Protein AF-A0A351TLZ0-F1 (afdb_monomer_lite)

Radius of gyration: 15.51 Å; chains: 1; bounding box: 34×36×48 Å

pLDDT: mean 92.48, std 14.38, range [39.03, 98.81]

Sequence (156 aa):
MTHAYSDLYLDSAQDILGHAFDWIANTCGEDVAVFCERFCQSRISAMFEIGYPKYVAGCNGAELVNFVMEDLGLPEYTCPQEFYADRSPEYWAGWVLAYFQWKTRFSFRTILQRVPVEKILGLYPTGHEQAVRNVADILSEWMGARQQPENDKEVK

Secondary structure (DSSP, 8-state):
---SS-GGGHHHHHHHHHHHHHIIIIIS---HHHHHHHHHHSHHHHHHHTT-HHHHTSS-HHHHHHHHHHHTTPPPP-S-----SS--HHHHHHHHHHHHHHHH---HHHHHHHS-HHHHHTTHHHHTTS-HHHHHHHHHHHTT-PPPP-------

Foldseek 3Di:
DQFLDDPVLLVQQLQQQLLLQCCCCVFVVDHSLVLLVLCLVFVLLVCLLNCPCCNSPVDHNLVSSQNSCVRVVHDHDPTDSDDDPDRDLRSVLRSLLSVLSRHPSDGSVLLCVQQPSVNSSVCCVPPVPDDSVVVSVVSCVSSVNDDDDPPPDDDD

Structure (mmCIF, N/CA/C/O backbone):
data_AF-A0A351TLZ0-F1
#
_entry.id   AF-A0A351TLZ0-F1
#
loop_
_atom_site.group_PDB
_atom_site.id
_atom_site.type_symbol
_atom_site.label_atom_id
_atom_site.label_alt_id
_atom_site.label_comp_id
_atom_site.label_asym_id
_atom_site.label_entity_id
_atom_site.label_seq_id
_atom_site.pdbx_PDB_ins_code
_atom_site.Cartn_x
_atom_site.Cartn_y
_atom_site.Cartn_z
_atom_site.occupancy
_atom_site.B_iso_or_equiv
_atom_site.auth_seq_id
_atom_site.auth_comp_id
_atom_site.auth_asym_id
_atom_site.auth_atom_id
_atom_site.pdbx_PDB_model_num
ATOM 1 N N . MET A 1 1 ? -8.846 7.236 19.976 1.00 52.50 1 MET A N 1
ATOM 2 C CA . MET A 1 1 ? -8.322 5.857 19.820 1.00 52.50 1 MET A CA 1
ATOM 3 C C . MET A 1 1 ? -6.834 5.945 19.532 1.00 52.50 1 MET A C 1
ATOM 5 O O . MET A 1 1 ? -6.434 6.888 18.867 1.00 52.50 1 MET A O 1
ATOM 9 N N . THR A 1 2 ? -6.014 5.023 20.034 1.00 83.19 2 THR A N 1
ATOM 10 C CA . THR A 1 2 ? -4.599 4.946 19.643 1.00 83.19 2 THR A CA 1
ATOM 11 C C . THR A 1 2 ? -4.499 4.359 18.239 1.00 83.19 2 THR A C 1
ATOM 13 O O . THR A 1 2 ? -4.983 3.252 18.009 1.00 83.19 2 THR A O 1
ATOM 16 N N . HIS A 1 3 ? -3.902 5.112 17.316 1.00 92.06 3 HIS A N 1
ATOM 17 C CA . HIS A 1 3 ? -3.588 4.675 15.955 1.00 92.06 3 HIS A CA 1
ATOM 18 C C . HIS A 1 3 ? -2.547 3.545 15.941 1.00 92.06 3 HIS A C 1
ATOM 20 O O . HIS A 1 3 ? -1.983 3.200 16.983 1.00 92.06 3 HIS A O 1
ATOM 26 N N . ALA A 1 4 ? -2.312 2.940 14.773 1.00 91.31 4 ALA A N 1
ATOM 27 C CA . ALA A 1 4 ? -1.354 1.840 14.627 1.00 91.31 4 ALA A CA 1
ATOM 28 C C . ALA A 1 4 ? 0.073 2.235 15.048 1.00 91.31 4 ALA A C 1
ATOM 30 O O . ALA A 1 4 ? 0.769 1.455 15.695 1.00 91.31 4 ALA A O 1
ATOM 31 N N . TYR A 1 5 ? 0.459 3.470 14.731 1.00 96.75 5 TYR A N 1
ATOM 32 C CA . TYR A 1 5 ? 1.735 4.102 15.059 1.00 96.75 5 TYR A CA 1
ATOM 33 C C . TYR A 1 5 ? 1.557 5.633 15.109 1.00 96.75 5 TYR A C 1
ATOM 35 O O . TYR A 1 5 ? 0.445 6.130 14.925 1.00 96.75 5 TYR A O 1
ATOM 43 N N . SER A 1 6 ? 2.617 6.395 15.404 1.00 95.62 6 SER A N 1
ATOM 44 C CA . SER A 1 6 ? 2.543 7.866 15.475 1.00 95.62 6 SER A CA 1
ATOM 45 C C . SER A 1 6 ? 2.117 8.480 14.138 1.00 95.62 6 SER A C 1
ATOM 47 O O . SER A 1 6 ? 2.593 8.080 13.079 1.00 95.62 6 SER A O 1
ATOM 49 N N . ASP A 1 7 ? 1.248 9.482 14.212 1.00 95.31 7 ASP A N 1
ATOM 50 C CA . ASP A 1 7 ? 0.865 10.373 13.112 1.00 95.31 7 ASP A CA 1
ATOM 51 C C . ASP A 1 7 ? 2.056 11.042 12.411 1.00 95.31 7 ASP A C 1
ATOM 53 O O . ASP A 1 7 ? 1.964 11.327 11.223 1.00 95.31 7 ASP A O 1
ATOM 57 N N . LEU A 1 8 ? 3.197 11.202 13.090 1.00 96.38 8 LEU A N 1
ATOM 58 C CA . LEU A 1 8 ? 4.445 11.685 12.491 1.00 96.38 8 LEU A CA 1
ATOM 59 C C . LEU A 1 8 ? 4.870 10.883 11.247 1.00 96.38 8 LEU A C 1
ATOM 61 O O . LEU A 1 8 ? 5.495 11.439 10.349 1.00 96.38 8 LEU A O 1
ATOM 65 N N . TYR A 1 9 ? 4.549 9.586 11.191 1.00 97.25 9 TYR A N 1
ATOM 66 C CA . TYR A 1 9 ? 4.860 8.736 10.038 1.00 97.25 9 TYR A CA 1
ATOM 67 C C . TYR A 1 9 ? 3.719 8.627 9.031 1.00 97.25 9 TYR A C 1
ATOM 69 O O . TYR A 1 9 ? 3.892 7.965 8.014 1.00 97.25 9 TYR A O 1
ATOM 77 N N . LEU A 1 10 ? 2.553 9.220 9.295 1.00 97.75 10 LEU A N 1
ATOM 78 C CA . LEU A 1 10 ? 1.366 8.992 8.478 1.00 97.75 10 LEU A CA 1
ATOM 79 C C . LEU A 1 10 ? 1.563 9.484 7.044 1.00 97.75 10 LEU A C 1
ATOM 81 O O . LEU A 1 10 ? 1.421 8.681 6.129 1.00 97.75 10 LEU A O 1
ATOM 85 N N . ASP A 1 11 ? 1.945 10.747 6.858 1.00 97.75 11 ASP A N 1
ATOM 86 C CA . ASP A 1 11 ? 2.100 11.334 5.521 1.00 97.75 11 ASP A CA 1
ATOM 87 C C . ASP A 1 11 ? 3.085 10.517 4.675 1.00 97.75 11 ASP A C 1
ATOM 89 O O . ASP A 1 11 ? 2.770 10.104 3.560 1.00 97.75 11 ASP A O 1
ATOM 93 N N . SER A 1 12 ? 4.232 10.167 5.264 1.00 98.25 12 SER A N 1
ATOM 94 C CA . SER A 1 12 ? 5.234 9.342 4.593 1.00 98.25 12 SER A CA 1
ATOM 95 C C . SER A 1 12 ? 4.738 7.925 4.308 1.00 98.25 12 SER A C 1
ATOM 97 O O . SER A 1 12 ? 5.007 7.397 3.235 1.00 98.25 12 SER A O 1
ATOM 99 N N . ALA A 1 13 ? 4.006 7.293 5.225 1.00 98.62 13 ALA A N 1
ATOM 100 C CA . ALA A 1 13 ? 3.462 5.957 5.010 1.00 98.62 13 ALA A CA 1
ATOM 101 C C . ALA A 1 13 ? 2.458 5.947 3.849 1.00 98.62 13 ALA A C 1
ATOM 103 O O . ALA A 1 13 ? 2.456 5.028 3.028 1.00 98.62 13 ALA A O 1
ATOM 104 N N . GLN A 1 14 ? 1.612 6.976 3.771 1.00 98.56 14 GLN A N 1
ATOM 105 C CA . GLN A 1 14 ? 0.649 7.110 2.689 1.00 98.56 14 GLN A CA 1
ATOM 106 C C . GLN A 1 14 ? 1.333 7.372 1.344 1.00 98.56 14 GLN A C 1
ATOM 108 O O . GLN A 1 14 ? 0.949 6.753 0.353 1.00 98.56 14 GLN A O 1
ATOM 113 N N . ASP A 1 15 ? 2.362 8.221 1.309 1.00 98.00 15 ASP A N 1
ATOM 114 C CA . ASP A 1 15 ? 3.158 8.460 0.101 1.00 98.00 15 ASP A CA 1
ATOM 115 C C . ASP A 1 15 ? 3.880 7.194 -0.362 1.00 98.00 15 ASP A C 1
ATOM 117 O O . ASP A 1 15 ? 3.828 6.861 -1.542 1.00 98.00 15 ASP A O 1
ATOM 121 N N . ILE A 1 16 ? 4.503 6.447 0.552 1.00 98.62 16 ILE A N 1
ATOM 122 C CA . ILE A 1 16 ? 5.221 5.211 0.220 1.00 98.62 16 ILE A CA 1
ATOM 123 C C . ILE A 1 16 ? 4.268 4.178 -0.383 1.00 98.62 16 ILE A C 1
ATOM 125 O O . ILE A 1 16 ? 4.565 3.622 -1.441 1.00 98.62 16 ILE A O 1
ATOM 129 N N . LEU A 1 17 ? 3.124 3.915 0.260 1.00 98.75 17 LEU A N 1
ATOM 130 C CA . LEU A 1 17 ? 2.191 2.906 -0.244 1.00 98.75 17 LEU A CA 1
ATOM 131 C C . LEU A 1 17 ? 1.477 3.371 -1.521 1.00 98.75 17 LEU A C 1
ATOM 133 O O . LEU A 1 17 ? 1.242 2.560 -2.414 1.00 98.75 17 LEU A O 1
ATOM 137 N N . GLY A 1 18 ? 1.180 4.669 -1.639 1.00 98.50 18 GLY A N 1
ATOM 138 C CA . GLY A 1 18 ? 0.667 5.256 -2.875 1.00 98.50 18 GLY A CA 1
ATOM 139 C C . GLY A 1 18 ? 1.659 5.097 -4.025 1.00 98.50 18 GLY A C 1
ATOM 140 O O . GLY A 1 18 ? 1.326 4.532 -5.063 1.00 98.50 18 GLY A O 1
ATOM 141 N N . HIS A 1 19 ? 2.911 5.500 -3.830 1.00 98.44 19 HIS A N 1
ATOM 142 C CA . HIS A 1 19 ? 3.954 5.333 -4.837 1.00 98.44 19 HIS A CA 1
ATOM 143 C C . HIS A 1 19 ? 4.234 3.868 -5.179 1.00 98.44 19 HIS A C 1
ATOM 145 O O . HIS A 1 19 ? 4.526 3.576 -6.331 1.00 98.44 19 HIS A O 1
ATOM 151 N N . ALA A 1 20 ? 4.115 2.938 -4.227 1.00 98.56 20 ALA A N 1
ATOM 152 C CA . ALA A 1 20 ? 4.240 1.509 -4.509 1.00 98.56 20 ALA A CA 1
ATOM 153 C C . ALA A 1 20 ? 3.161 1.028 -5.495 1.00 98.56 20 ALA A C 1
ATOM 155 O O . ALA A 1 20 ? 3.471 0.319 -6.451 1.00 98.56 20 ALA A O 1
ATOM 156 N N . PHE A 1 21 ? 1.905 1.435 -5.278 1.00 98.56 21 PHE A N 1
ATOM 157 C CA . PHE A 1 21 ? 0.769 1.044 -6.120 1.00 98.56 21 PHE A CA 1
ATOM 158 C C . PHE A 1 21 ? 0.818 1.712 -7.497 1.00 98.56 21 PHE A C 1
ATOM 160 O O . PHE A 1 21 ? 0.559 1.069 -8.510 1.00 98.56 21 PHE A O 1
ATOM 167 N N . ASP A 1 22 ? 1.183 2.989 -7.540 1.00 98.19 22 ASP A N 1
ATOM 168 C CA . ASP A 1 22 ? 1.386 3.709 -8.793 1.00 98.19 22 ASP A CA 1
ATOM 169 C C . ASP A 1 22 ? 2.506 3.092 -9.627 1.00 98.19 22 A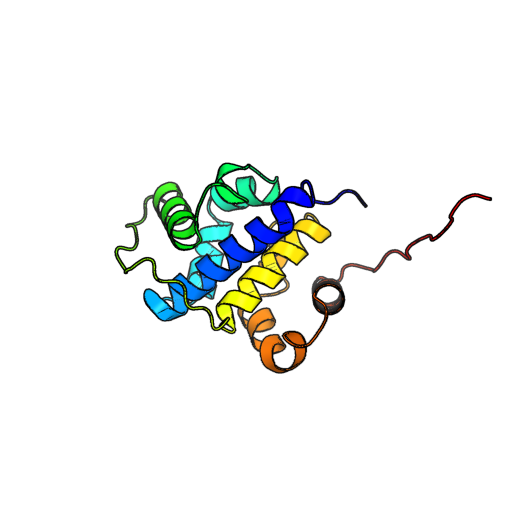SP A C 1
ATOM 171 O O . ASP A 1 22 ? 2.308 2.756 -10.790 1.00 98.19 22 ASP A O 1
ATOM 175 N N . TRP A 1 23 ? 3.668 2.876 -9.012 1.00 97.81 23 TRP A N 1
ATOM 176 C CA . TRP A 1 23 ? 4.836 2.356 -9.707 1.00 97.81 23 TRP A CA 1
ATOM 177 C C . TRP A 1 23 ? 4.596 0.951 -10.261 1.00 97.81 23 TRP A C 1
ATOM 179 O O . TRP A 1 23 ? 4.937 0.678 -11.413 1.00 97.81 23 TRP A O 1
ATOM 189 N N . ILE A 1 24 ? 3.964 0.065 -9.480 1.00 97.75 24 ILE A N 1
ATOM 190 C CA . ILE A 1 24 ? 3.697 -1.297 -9.946 1.00 97.75 24 ILE A CA 1
ATOM 191 C C . ILE A 1 24 ? 2.731 -1.313 -11.140 1.00 97.75 24 ILE A C 1
ATOM 193 O O . ILE A 1 24 ? 2.979 -2.021 -12.117 1.00 97.75 24 ILE A O 1
ATOM 197 N N . ALA A 1 25 ? 1.688 -0.482 -11.109 1.00 97.25 25 ALA A N 1
ATOM 198 C CA . ALA A 1 25 ? 0.679 -0.443 -12.160 1.00 97.25 25 ALA A CA 1
ATOM 199 C C . ALA A 1 25 ? 1.154 0.301 -13.406 1.00 97.25 25 ALA A C 1
ATOM 201 O O . ALA A 1 25 ? 1.081 -0.220 -14.518 1.00 97.25 25 ALA A O 1
ATOM 202 N N . ASN A 1 26 ? 1.659 1.517 -13.215 1.00 96.25 26 ASN A N 1
ATOM 203 C CA . ASN A 1 26 ? 1.900 2.462 -14.298 1.00 96.25 26 ASN A CA 1
ATOM 204 C C . ASN A 1 26 ? 3.319 2.353 -14.874 1.00 96.25 26 ASN A C 1
ATOM 206 O O . ASN A 1 26 ? 3.515 2.673 -16.045 1.00 96.25 26 ASN A O 1
ATOM 210 N N . THR A 1 27 ? 4.288 1.839 -14.105 1.00 96.31 27 THR A N 1
ATOM 211 C CA . THR A 1 27 ? 5.685 1.693 -14.556 1.00 96.31 27 THR A CA 1
ATOM 212 C C . THR A 1 27 ? 6.083 0.233 -14.781 1.00 96.31 27 THR A C 1
ATOM 214 O O . THR A 1 27 ? 6.741 -0.080 -15.776 1.00 96.31 27 THR A O 1
ATOM 217 N N . CYS A 1 28 ? 5.686 -0.684 -13.895 1.00 96.44 28 CYS A N 1
ATOM 218 C CA . CYS A 1 28 ? 5.986 -2.115 -14.042 1.00 96.44 28 CYS A CA 1
ATOM 219 C C . CYS A 1 28 ? 4.934 -2.881 -14.860 1.00 96.44 28 CYS A C 1
ATOM 221 O O . CYS A 1 28 ? 5.230 -3.974 -15.344 1.00 96.44 28 CYS A O 1
ATOM 223 N N . GLY A 1 29 ? 3.735 -2.317 -15.043 1.00 96.00 29 GLY A N 1
ATOM 224 C CA . GLY A 1 29 ? 2.658 -2.928 -15.822 1.00 96.00 29 GLY A CA 1
ATOM 225 C C . GLY A 1 29 ? 2.013 -4.149 -15.160 1.00 96.00 29 GLY A C 1
ATOM 226 O O . GLY A 1 29 ? 1.452 -4.988 -15.867 1.00 96.00 29 GLY A O 1
ATOM 227 N N . GLU A 1 30 ? 2.110 -4.285 -13.834 1.00 96.69 30 GLU A N 1
ATOM 228 C CA . GLU A 1 30 ? 1.459 -5.358 -13.080 1.00 96.69 30 GLU A CA 1
ATOM 229 C C . GLU A 1 30 ? 0.221 -4.846 -12.335 1.00 96.69 30 GLU A C 1
ATOM 231 O O . GLU A 1 30 ? 0.194 -3.748 -11.786 1.00 96.69 30 GLU A O 1
ATOM 236 N N . ASP A 1 31 ? -0.813 -5.683 -12.304 1.00 97.75 31 ASP A N 1
ATOM 237 C CA . ASP A 1 31 ? -2.046 -5.406 -11.580 1.00 97.75 31 ASP A CA 1
ATOM 238 C C . ASP A 1 31 ? -1.781 -5.196 -10.075 1.00 97.75 31 ASP A C 1
ATOM 240 O O . ASP A 1 31 ? -1.190 -6.041 -9.393 1.00 97.75 31 ASP A O 1
ATOM 244 N N . VAL A 1 32 ? -2.275 -4.078 -9.536 1.00 98.12 32 VAL A N 1
ATOM 245 C CA . VAL A 1 32 ? -2.175 -3.736 -8.110 1.00 98.12 32 VAL A CA 1
ATOM 246 C C . VAL A 1 32 ? -2.764 -4.831 -7.219 1.00 98.12 32 VAL A C 1
ATOM 248 O O . VAL A 1 32 ? -2.252 -5.059 -6.120 1.00 98.12 32 VAL A O 1
ATOM 251 N N . ALA A 1 33 ? -3.806 -5.539 -7.663 1.00 98.50 33 ALA A N 1
ATOM 252 C CA . ALA A 1 33 ? -4.391 -6.651 -6.919 1.00 98.50 33 ALA A CA 1
ATOM 253 C C . ALA A 1 33 ? -3.380 -7.787 -6.703 1.00 98.50 33 ALA A C 1
ATOM 255 O O . ALA A 1 33 ? -3.253 -8.308 -5.592 1.00 98.50 33 ALA A O 1
ATOM 256 N N . VAL A 1 34 ? -2.581 -8.100 -7.728 1.00 98.44 34 VAL A N 1
ATOM 257 C CA . VAL A 1 34 ? -1.519 -9.112 -7.650 1.00 98.44 34 VAL A CA 1
ATOM 258 C C . VAL A 1 34 ? -0.439 -8.679 -6.658 1.00 98.44 34 VAL A C 1
ATOM 260 O O . VAL A 1 34 ? 0.009 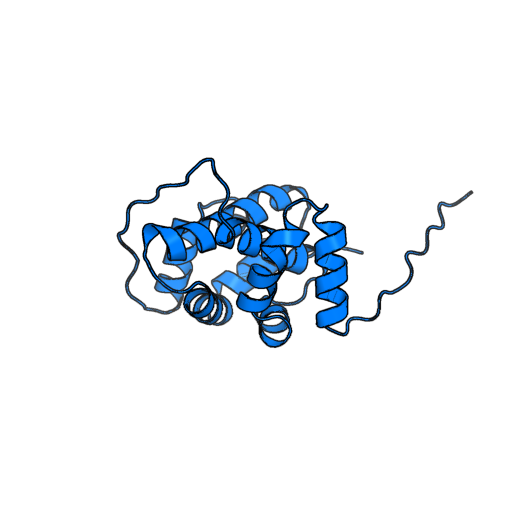-9.480 -5.831 1.00 98.44 34 VAL A O 1
ATOM 263 N N . PHE A 1 35 ? -0.055 -7.399 -6.667 1.00 98.56 35 PHE A N 1
ATOM 264 C CA . PHE A 1 35 ? 0.865 -6.873 -5.661 1.00 98.56 35 PHE A CA 1
ATOM 265 C C . PHE A 1 35 ? 0.270 -6.907 -4.247 1.00 98.56 35 PHE A C 1
ATOM 267 O O . PHE A 1 35 ? 0.958 -7.307 -3.311 1.00 98.56 35 PHE A O 1
ATOM 274 N N . CYS A 1 36 ? -1.006 -6.560 -4.070 1.00 98.75 36 CYS A N 1
ATOM 275 C CA . CYS A 1 36 ? -1.688 -6.606 -2.775 1.00 98.75 36 CYS A CA 1
ATOM 276 C C . CYS A 1 36 ? -1.665 -8.006 -2.150 1.00 98.75 36 CYS A C 1
ATOM 278 O O . CYS A 1 36 ? -1.449 -8.138 -0.941 1.00 98.75 36 CYS A O 1
ATOM 280 N N . GLU A 1 37 ? -1.861 -9.053 -2.955 1.00 98.50 37 GLU A N 1
ATOM 281 C CA . GLU A 1 37 ? -1.763 -10.442 -2.499 1.00 98.50 37 GLU A CA 1
ATOM 282 C C . GLU A 1 37 ? -0.364 -10.764 -1.964 1.00 98.50 37 GLU A C 1
ATOM 284 O O . GLU A 1 37 ? -0.241 -11.304 -0.859 1.00 98.50 37 GLU A O 1
ATOM 289 N N . ARG A 1 38 ? 0.684 -10.384 -2.707 1.00 98.62 38 ARG A N 1
ATOM 290 C CA . ARG A 1 38 ? 2.089 -10.558 -2.299 1.00 98.62 38 ARG A CA 1
ATOM 291 C C . ARG A 1 38 ? 2.409 -9.750 -1.050 1.00 98.62 38 ARG A C 1
ATOM 293 O O . ARG A 1 38 ? 2.924 -10.296 -0.076 1.00 98.62 38 ARG A O 1
ATOM 300 N N . PHE A 1 39 ? 2.020 -8.479 -1.027 1.00 98.69 39 PHE A N 1
ATOM 301 C CA . PHE A 1 39 ? 2.204 -7.606 0.123 1.00 98.69 39 PHE A CA 1
ATOM 302 C C . PHE A 1 39 ? 1.596 -8.237 1.375 1.00 98.69 39 PHE A C 1
ATOM 304 O O . PHE A 1 39 ? 2.306 -8.425 2.357 1.00 98.69 39 PHE A O 1
ATOM 311 N N . CYS A 1 40 ? 0.344 -8.703 1.310 1.00 98.50 40 CYS A N 1
ATOM 312 C CA . CYS A 1 40 ? -0.332 -9.357 2.434 1.00 98.50 40 CYS A CA 1
ATOM 313 C C . CYS A 1 40 ? 0.308 -10.680 2.891 1.00 98.50 40 CYS A C 1
ATOM 315 O O . CYS A 1 40 ? 0.022 -11.145 4.001 1.00 98.50 40 CYS A O 1
ATOM 317 N N . GLN A 1 41 ? 1.075 -11.353 2.030 1.00 98.50 41 GLN A N 1
ATOM 318 C CA . GLN A 1 41 ? 1.810 -12.581 2.357 1.00 98.50 41 GLN A CA 1
ATOM 319 C C . GLN A 1 41 ? 3.183 -12.297 2.975 1.00 98.50 41 GLN A C 1
ATOM 321 O O . GLN A 1 41 ? 3.686 -13.137 3.719 1.00 98.50 41 GLN A O 1
ATOM 326 N N . SER A 1 42 ? 3.756 -11.127 2.698 1.00 98.62 42 SER A N 1
ATOM 327 C CA . SER A 1 42 ? 5.076 -10.739 3.185 1.00 98.62 42 SER A CA 1
ATOM 328 C C . SER A 1 42 ? 5.087 -10.384 4.673 1.00 98.62 42 SER A C 1
ATOM 330 O O . SER A 1 42 ? 4.113 -9.897 5.252 1.00 98.62 42 SER A O 1
ATOM 332 N N . ARG A 1 43 ? 6.250 -10.538 5.301 1.00 98.56 43 ARG A N 1
ATOM 333 C CA . ARG A 1 43 ? 6.544 -9.992 6.631 1.00 98.56 43 ARG A CA 1
ATOM 334 C C . ARG A 1 43 ? 6.616 -8.465 6.605 1.00 98.56 43 ARG A C 1
ATOM 336 O O . ARG A 1 43 ? 6.445 -7.834 7.648 1.00 98.56 43 ARG A O 1
ATOM 343 N N . ILE A 1 44 ? 6.859 -7.872 5.435 1.00 98.62 44 ILE A N 1
ATOM 344 C CA . ILE A 1 44 ? 6.966 -6.423 5.242 1.00 98.62 44 ILE A CA 1
ATOM 345 C C . ILE A 1 44 ? 5.641 -5.732 5.561 1.00 98.62 44 ILE A C 1
ATOM 347 O O . ILE A 1 44 ? 5.655 -4.722 6.264 1.00 98.62 44 ILE A O 1
ATOM 351 N N . SER A 1 45 ? 4.497 -6.302 5.162 1.00 98.50 45 SER A N 1
ATOM 352 C CA . SER A 1 45 ? 3.193 -5.721 5.510 1.00 98.50 45 SER A CA 1
ATOM 353 C C . SER A 1 45 ? 2.971 -5.690 7.020 1.00 98.50 45 SER A C 1
ATOM 355 O O . SER A 1 45 ? 2.563 -4.665 7.552 1.00 98.50 45 SER A O 1
ATOM 357 N N . ALA A 1 46 ? 3.322 -6.761 7.738 1.00 98.50 46 ALA A N 1
ATOM 358 C CA . ALA A 1 46 ? 3.207 -6.808 9.196 1.00 98.50 46 ALA A CA 1
ATOM 359 C C . ALA A 1 46 ? 4.116 -5.776 9.890 1.00 98.50 46 ALA A C 1
ATOM 361 O O . ALA A 1 46 ? 3.742 -5.208 10.914 1.00 98.50 46 ALA A O 1
ATOM 362 N N . MET A 1 47 ? 5.301 -5.506 9.332 1.00 98.62 47 MET A N 1
ATOM 363 C CA . MET A 1 47 ? 6.208 -4.472 9.845 1.00 98.62 47 MET A CA 1
ATOM 364 C C . MET A 1 47 ? 5.698 -3.056 9.547 1.00 98.62 47 MET A C 1
ATOM 366 O O . MET A 1 47 ? 5.837 -2.165 10.385 1.00 98.62 47 MET A O 1
ATOM 370 N N . PHE A 1 48 ? 5.076 -2.850 8.385 1.00 98.69 48 PHE A N 1
ATOM 371 C CA . PHE A 1 48 ? 4.401 -1.600 8.041 1.00 98.69 48 PHE A CA 1
ATOM 372 C C . PHE A 1 48 ? 3.217 -1.342 8.988 1.00 98.69 48 PHE A C 1
ATOM 374 O O . PHE A 1 48 ? 3.102 -0.255 9.547 1.00 98.69 48 PHE A O 1
ATOM 381 N N . GLU A 1 49 ? 2.390 -2.359 9.250 1.00 98.50 49 GLU A N 1
ATOM 382 C CA . GLU A 1 49 ? 1.203 -2.282 10.117 1.00 98.50 49 GLU A CA 1
ATOM 383 C C . GLU A 1 49 ? 1.505 -1.827 11.553 1.00 98.50 49 GLU A C 1
ATOM 385 O O . GLU A 1 49 ? 0.620 -1.286 12.217 1.00 98.50 49 GLU A O 1
ATOM 390 N N . ILE A 1 50 ? 2.733 -2.048 12.039 1.00 97.94 50 ILE A N 1
ATOM 391 C CA . ILE A 1 50 ? 3.197 -1.627 13.372 1.00 97.94 50 ILE A CA 1
ATOM 392 C C . ILE A 1 50 ? 4.086 -0.373 13.339 1.00 97.94 50 ILE A C 1
ATOM 394 O O . ILE A 1 50 ? 4.624 0.020 14.374 1.00 97.94 50 ILE A O 1
ATOM 398 N N . GLY A 1 51 ? 4.260 0.253 12.171 1.00 97.81 51 GLY A N 1
ATOM 399 C CA . GLY A 1 51 ? 5.010 1.498 12.021 1.00 97.81 51 GLY A CA 1
ATOM 400 C C . GLY A 1 51 ? 6.526 1.345 12.067 1.00 97.81 51 GLY A C 1
ATOM 401 O O . GLY A 1 51 ? 7.209 2.240 12.564 1.00 97.81 51 GLY A O 1
ATOM 402 N N . TYR A 1 52 ? 7.078 0.220 11.598 1.00 98.38 52 TYR A N 1
ATOM 403 C CA . TYR A 1 52 ? 8.529 0.033 11.571 1.00 98.38 52 TYR A CA 1
ATOM 404 C C . TYR A 1 52 ? 9.188 1.077 10.643 1.00 98.38 52 TYR A C 1
ATOM 406 O O . TYR A 1 52 ? 8.919 1.048 9.437 1.00 98.38 52 TYR A O 1
ATOM 414 N N . PRO A 1 53 ? 10.068 1.974 11.147 1.00 97.81 53 PRO A N 1
ATOM 415 C CA . PRO A 1 53 ? 10.476 3.182 10.420 1.00 97.81 53 PRO A CA 1
ATOM 416 C C . PRO A 1 53 ? 11.042 2.944 9.021 1.00 97.81 53 PRO A C 1
ATOM 418 O O . PRO A 1 53 ? 10.784 3.741 8.125 1.00 97.81 53 PRO A O 1
ATOM 421 N N . LYS A 1 54 ? 11.748 1.824 8.797 1.00 98.06 54 LYS A N 1
ATOM 422 C CA . LYS A 1 54 ? 12.263 1.456 7.468 1.00 98.06 54 LYS A CA 1
ATOM 423 C C . LYS A 1 54 ? 11.160 1.460 6.400 1.00 98.06 54 LYS A C 1
ATOM 425 O O . LYS A 1 54 ? 11.405 1.935 5.302 1.00 98.06 54 LYS A O 1
ATOM 430 N N . TYR A 1 55 ? 9.965 0.966 6.724 1.00 98.38 55 TYR A N 1
ATOM 431 C CA . TYR A 1 55 ? 8.893 0.748 5.745 1.00 98.38 55 TYR A CA 1
ATOM 432 C C . TYR A 1 55 ? 7.837 1.854 5.720 1.00 98.38 55 TYR A C 1
ATOM 434 O O . TYR A 1 55 ? 7.124 1.967 4.733 1.00 98.38 55 TYR A O 1
ATOM 442 N N . VAL A 1 56 ? 7.742 2.668 6.777 1.00 98.44 56 VAL A N 1
ATOM 443 C CA . VAL A 1 56 ? 6.779 3.785 6.843 1.00 98.44 56 VAL A CA 1
ATOM 444 C C . VAL A 1 56 ? 7.407 5.161 6.615 1.00 98.44 56 VAL A C 1
ATOM 446 O O . VAL A 1 56 ? 6.674 6.124 6.428 1.00 98.44 56 VAL A O 1
ATOM 449 N N . ALA A 1 57 ? 8.741 5.270 6.636 1.00 97.75 57 ALA A N 1
ATOM 450 C CA . ALA A 1 57 ? 9.446 6.536 6.408 1.00 97.75 57 ALA A CA 1
ATOM 451 C C . ALA A 1 57 ? 10.848 6.418 5.778 1.00 97.75 57 ALA A C 1
ATOM 453 O O . ALA A 1 57 ? 11.420 7.419 5.359 1.00 97.75 57 ALA A O 1
ATOM 454 N N . GLY A 1 58 ? 11.442 5.222 5.759 1.00 97.44 58 GLY A N 1
ATOM 455 C CA . GLY A 1 58 ? 12.846 5.011 5.393 1.00 97.44 58 GLY A CA 1
ATOM 456 C C . GLY A 1 58 ? 13.087 4.452 3.994 1.00 97.44 58 GLY A C 1
ATOM 457 O O . GLY A 1 58 ? 14.207 4.026 3.727 1.00 97.44 58 GLY A O 1
ATOM 458 N N . CYS A 1 59 ? 12.064 4.398 3.141 1.00 97.81 59 CYS A N 1
ATOM 459 C CA . CYS A 1 59 ? 12.172 3.901 1.772 1.00 97.81 59 CYS A CA 1
ATOM 460 C C . CYS A 1 59 ? 11.204 4.637 0.845 1.00 97.81 59 CYS A C 1
ATOM 462 O O . CYS A 1 59 ? 10.311 5.340 1.315 1.00 97.81 59 CYS A O 1
ATOM 464 N N . ASN A 1 60 ? 11.384 4.482 -0.462 1.00 97.00 60 ASN A N 1
ATOM 465 C CA . ASN A 1 60 ? 10.405 4.893 -1.464 1.00 97.00 60 ASN A CA 1
ATOM 466 C C . ASN A 1 60 ? 9.446 3.737 -1.828 1.00 97.00 60 ASN A C 1
ATOM 468 O O . ASN A 1 60 ? 9.617 2.599 -1.388 1.00 97.00 60 ASN A O 1
ATOM 472 N N . GLY A 1 61 ? 8.424 4.020 -2.643 1.00 97.88 61 GLY A N 1
ATOM 473 C CA . GLY A 1 61 ? 7.421 3.021 -3.026 1.00 97.88 61 GLY A CA 1
ATOM 474 C C . GLY A 1 61 ? 7.984 1.824 -3.804 1.00 97.88 61 GLY A C 1
ATOM 475 O O . GLY A 1 61 ? 7.606 0.687 -3.532 1.00 97.88 61 GLY A O 1
ATOM 476 N N . ALA A 1 62 ? 8.928 2.050 -4.719 1.00 98.19 62 ALA A N 1
ATOM 477 C CA . ALA A 1 62 ? 9.566 0.986 -5.496 1.00 98.19 62 ALA A CA 1
ATOM 478 C C . ALA A 1 62 ? 10.471 0.098 -4.625 1.00 98.19 62 ALA A C 1
ATOM 480 O O . ALA A 1 62 ? 10.470 -1.126 -4.756 1.00 98.19 62 ALA A O 1
ATOM 481 N N . GLU A 1 63 ? 11.198 0.698 -3.679 1.00 98.50 63 GLU A N 1
ATOM 482 C CA . GLU A 1 63 ? 11.965 -0.037 -2.670 1.00 98.50 63 GLU A CA 1
ATOM 483 C C . GLU A 1 63 ? 11.052 -0.888 -1.784 1.00 98.50 63 GLU A C 1
ATOM 485 O O . GLU A 1 63 ? 11.364 -2.052 -1.542 1.00 98.50 63 GLU A O 1
ATOM 490 N N . LEU A 1 64 ? 9.902 -0.355 -1.344 1.00 98.75 64 LEU A N 1
ATOM 491 C CA . LEU A 1 64 ? 8.919 -1.136 -0.588 1.00 98.75 64 LEU A CA 1
ATOM 492 C C . LEU A 1 64 ? 8.460 -2.366 -1.384 1.00 98.75 64 LEU A C 1
ATOM 494 O O . LEU A 1 64 ? 8.427 -3.464 -0.828 1.00 98.75 64 LEU A O 1
ATOM 498 N N . VAL A 1 65 ? 8.139 -2.196 -2.671 1.00 98.69 65 VAL A N 1
ATOM 499 C CA . VAL A 1 65 ? 7.768 -3.309 -3.559 1.00 98.69 65 VAL A CA 1
ATOM 500 C C . VAL A 1 65 ? 8.893 -4.340 -3.627 1.00 98.69 65 VAL A C 1
ATOM 502 O O . VAL A 1 65 ? 8.643 -5.522 -3.405 1.00 98.69 65 VAL A O 1
ATOM 505 N N . ASN A 1 66 ? 10.138 -3.928 -3.867 1.00 98.56 66 ASN A N 1
ATOM 506 C CA . ASN A 1 66 ? 11.247 -4.879 -3.973 1.00 98.56 66 ASN A CA 1
ATOM 507 C C . ASN A 1 66 ? 11.585 -5.560 -2.636 1.00 98.56 66 ASN A C 1
ATOM 509 O O . ASN A 1 66 ? 11.898 -6.746 -2.648 1.00 98.56 66 ASN A O 1
ATOM 513 N N . PHE A 1 67 ? 11.404 -4.904 -1.483 1.00 98.75 67 PHE A N 1
ATOM 514 C CA . PHE A 1 67 ? 11.499 -5.580 -0.179 1.00 98.75 67 PHE A CA 1
ATOM 515 C C . PHE A 1 67 ? 10.440 -6.676 -0.010 1.00 98.75 67 PHE A C 1
ATOM 517 O O . PHE A 1 67 ? 10.712 -7.702 0.611 1.00 98.75 67 PHE A O 1
ATOM 524 N N . VAL A 1 68 ? 9.232 -6.479 -0.550 1.00 98.81 68 VAL A N 1
ATOM 525 C CA . VAL A 1 68 ? 8.179 -7.510 -0.566 1.00 98.81 68 VAL A CA 1
ATOM 526 C C . VAL A 1 68 ? 8.589 -8.679 -1.456 1.00 98.81 68 VAL A C 1
ATOM 528 O O . VAL A 1 68 ? 8.431 -9.828 -1.052 1.00 98.81 68 VAL A O 1
ATOM 531 N N . MET A 1 69 ? 9.126 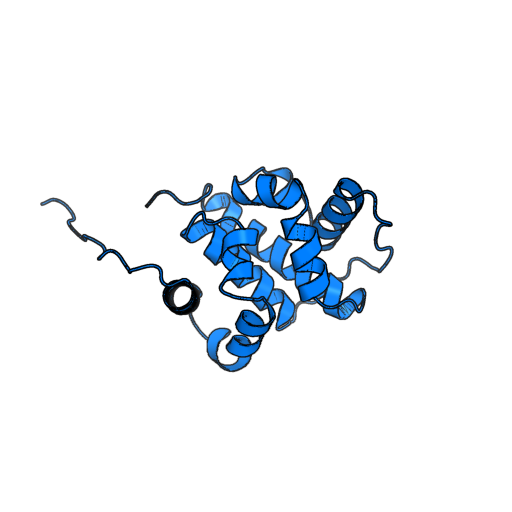-8.403 -2.646 1.00 98.62 69 MET A N 1
ATOM 532 C CA . MET A 1 69 ? 9.586 -9.449 -3.565 1.00 98.62 69 MET A CA 1
ATOM 533 C C . MET A 1 69 ? 10.737 -10.262 -2.956 1.00 98.62 69 MET A C 1
ATOM 535 O O . MET A 1 69 ? 10.683 -11.492 -2.977 1.00 98.62 69 MET A O 1
ATOM 539 N N . GLU A 1 70 ? 11.713 -9.590 -2.338 1.00 98.56 70 GLU A N 1
ATOM 540 C CA . GLU A 1 70 ? 12.839 -10.211 -1.633 1.00 98.56 70 GLU A CA 1
ATOM 541 C C . GLU A 1 70 ? 12.363 -11.124 -0.490 1.00 98.56 70 GLU A C 1
ATOM 543 O O . GLU A 1 70 ? 12.767 -12.286 -0.420 1.00 98.56 70 GLU A O 1
ATOM 548 N N . ASP A 1 71 ? 11.457 -10.642 0.371 1.00 98.69 71 ASP A N 1
ATOM 549 C CA . ASP A 1 71 ? 10.907 -11.416 1.497 1.00 98.69 71 ASP A CA 1
ATOM 550 C C . ASP A 1 71 ? 10.173 -12.690 1.039 1.00 98.69 71 ASP A C 1
ATOM 552 O O . ASP A 1 71 ? 10.187 -13.706 1.737 1.00 98.69 71 ASP A O 1
ATOM 556 N N . LEU A 1 72 ? 9.577 -12.659 -0.157 1.00 98.44 72 LEU A N 1
ATOM 557 C CA . LEU A 1 72 ? 8.893 -13.798 -0.773 1.00 98.44 72 LEU A CA 1
ATOM 558 C C . LEU A 1 72 ? 9.809 -14.687 -1.632 1.00 98.44 72 LEU A C 1
ATOM 560 O O . LEU A 1 72 ? 9.344 -15.698 -2.163 1.00 98.44 72 LEU A O 1
ATOM 564 N N . GLY A 1 73 ? 11.091 -14.342 -1.789 1.00 98.38 73 GLY A N 1
ATOM 565 C CA . GLY A 1 73 ? 12.025 -15.062 -2.660 1.00 98.38 73 GLY A CA 1
ATOM 566 C C . GLY A 1 73 ? 11.684 -14.959 -4.152 1.00 98.38 73 GLY A C 1
ATOM 567 O O . GLY A 1 73 ? 12.003 -15.869 -4.922 1.00 98.38 73 GLY A O 1
ATOM 568 N N . LEU A 1 74 ? 11.008 -13.883 -4.558 1.00 98.19 74 LEU A N 1
ATOM 569 C CA . LEU A 1 74 ? 10.643 -13.594 -5.943 1.00 98.19 74 LEU A CA 1
ATOM 570 C C . LEU A 1 74 ? 11.672 -12.652 -6.596 1.00 98.19 74 LEU A C 1
ATOM 572 O O . LEU A 1 74 ? 12.336 -11.892 -5.892 1.00 98.19 74 LEU A O 1
ATOM 576 N N . PRO A 1 75 ? 11.807 -12.662 -7.936 1.00 97.62 75 PRO A N 1
ATOM 577 C CA . PRO A 1 75 ? 12.650 -11.697 -8.634 1.00 97.62 75 PRO A CA 1
ATOM 578 C C . PRO A 1 75 ? 12.192 -10.255 -8.387 1.00 97.62 75 PRO A C 1
ATOM 580 O O . PRO A 1 75 ? 10.998 -9.961 -8.442 1.00 97.62 75 PRO A O 1
ATOM 583 N N . GLU A 1 76 ? 13.150 -9.362 -8.156 1.00 97.00 76 GLU A N 1
ATOM 584 C CA . GLU A 1 76 ? 12.901 -7.925 -8.042 1.00 97.00 76 GLU A CA 1
ATOM 585 C C . GLU A 1 76 ? 12.505 -7.299 -9.384 1.00 97.00 76 GLU A C 1
ATOM 587 O O . GLU A 1 76 ? 12.923 -7.742 -10.460 1.00 97.00 76 GLU A O 1
ATOM 592 N N . TYR A 1 77 ? 11.754 -6.204 -9.307 1.00 96.88 77 TYR A N 1
ATOM 593 C CA . TYR A 1 77 ? 11.499 -5.339 -10.448 1.00 96.88 77 TYR A CA 1
ATOM 594 C C . TYR A 1 77 ? 12.717 -4.464 -10.738 1.00 96.88 77 TYR A C 1
ATOM 596 O O . TYR A 1 77 ? 13.327 -3.891 -9.834 1.00 96.88 77 TYR A O 1
ATOM 604 N N . THR A 1 78 ? 13.035 -4.322 -12.024 1.00 95.75 78 THR A N 1
ATOM 605 C CA . THR A 1 78 ? 14.171 -3.528 -12.522 1.00 95.75 78 THR A CA 1
ATOM 606 C C . THR A 1 78 ? 13.734 -2.283 -13.295 1.00 95.75 78 THR A C 1
ATOM 608 O O . THR A 1 78 ? 14.560 -1.622 -13.928 1.00 95.75 78 THR A O 1
ATOM 611 N N . CYS A 1 79 ? 12.439 -1.956 -13.254 1.00 96.00 79 CYS A N 1
ATOM 612 C CA . CYS A 1 79 ? 11.890 -0.776 -13.907 1.00 96.00 79 CYS A CA 1
ATOM 613 C C . CYS A 1 79 ? 12.446 0.524 -13.288 1.00 96.00 79 CYS A C 1
ATOM 615 O O . CYS A 1 79 ? 12.819 0.537 -12.111 1.00 96.00 79 CYS A O 1
ATOM 617 N N . PRO A 1 80 ? 12.501 1.635 -14.046 1.00 93.69 80 PRO A N 1
ATOM 618 C CA . PRO A 1 80 ? 12.927 2.928 -13.513 1.00 93.69 80 PRO A CA 1
ATOM 619 C C . PRO A 1 80 ? 12.083 3.351 -12.306 1.00 93.69 80 PRO A C 1
ATOM 621 O O . PRO A 1 80 ? 10.860 3.256 -12.347 1.00 93.69 80 PRO A O 1
ATOM 624 N N . GLN A 1 81 ? 12.713 3.834 -11.234 1.00 91.56 81 GLN A N 1
ATOM 625 C CA . GLN A 1 81 ? 12.012 4.344 -10.047 1.00 91.56 81 GLN A CA 1
ATOM 626 C C . GLN A 1 81 ? 11.567 5.797 -10.272 1.00 91.56 81 GLN A C 1
ATOM 628 O O . GLN A 1 81 ? 12.124 6.733 -9.700 1.00 91.56 81 GLN A O 1
ATOM 633 N N . GLU A 1 82 ? 10.609 5.985 -11.177 1.00 86.12 82 GLU A N 1
ATOM 634 C CA . GLU A 1 82 ? 10.040 7.290 -11.518 1.00 86.12 82 GLU A CA 1
ATOM 635 C C . GLU A 1 82 ? 8.715 7.509 -10.782 1.00 86.12 82 GLU A C 1
ATOM 637 O O . GLU A 1 82 ? 7.853 6.631 -10.777 1.00 86.12 82 GLU A O 1
ATOM 642 N N . PHE A 1 83 ? 8.558 8.690 -10.178 1.00 84.62 83 PHE A N 1
ATOM 643 C CA . PHE A 1 83 ? 7.343 9.108 -9.480 1.00 84.62 83 PHE A CA 1
ATOM 644 C C . PHE A 1 83 ? 6.891 10.453 -10.043 1.00 84.62 83 PHE A C 1
ATOM 646 O O . PHE A 1 83 ? 7.619 11.448 -9.963 1.00 84.62 83 PHE A O 1
ATOM 653 N N . TYR A 1 84 ? 5.705 10.481 -10.644 1.00 80.75 84 TYR A N 1
ATOM 654 C CA . TYR A 1 84 ? 5.168 11.678 -11.284 1.00 80.75 84 TYR A CA 1
ATOM 655 C C . TYR A 1 84 ? 4.404 12.551 -10.281 1.00 80.75 84 TYR A C 1
ATOM 657 O O . TYR A 1 84 ? 3.894 12.075 -9.268 1.00 80.75 84 TYR A O 1
ATOM 665 N N . ALA A 1 85 ? 4.341 13.858 -10.557 1.00 78.56 85 ALA A N 1
ATOM 666 C CA . ALA A 1 85 ? 3.616 14.805 -9.705 1.00 78.56 85 ALA A CA 1
ATOM 667 C C . ALA A 1 85 ? 2.094 14.570 -9.737 1.00 78.56 85 ALA A C 1
ATOM 669 O O . ALA A 1 85 ? 1.409 14.817 -8.742 1.00 78.56 85 ALA A O 1
ATOM 670 N N . ASP A 1 86 ? 1.584 14.080 -10.870 1.00 83.31 86 ASP A N 1
ATOM 671 C CA . ASP A 1 86 ? 0.180 13.722 -11.032 1.00 83.31 86 ASP A CA 1
ATOM 672 C C . ASP A 1 86 ? -0.109 12.408 -10.302 1.00 83.31 86 ASP A C 1
ATOM 674 O O . ASP A 1 86 ? 0.483 11.366 -10.579 1.00 83.31 86 ASP A O 1
ATOM 678 N N . ARG A 1 87 ? -1.036 12.466 -9.344 1.00 88.44 87 ARG A N 1
ATOM 679 C CA . ARG A 1 87 ? -1.417 11.327 -8.503 1.00 88.44 87 ARG A CA 1
ATOM 680 C C . ARG A 1 87 ? -2.448 10.459 -9.220 1.00 88.44 87 ARG A C 1
ATOM 682 O O . ARG A 1 87 ? -3.607 10.858 -9.359 1.00 88.44 87 ARG A O 1
ATOM 689 N N . SER A 1 88 ? -2.028 9.268 -9.634 1.00 96.44 88 SER A N 1
ATOM 690 C CA . SER A 1 88 ? -2.882 8.269 -10.28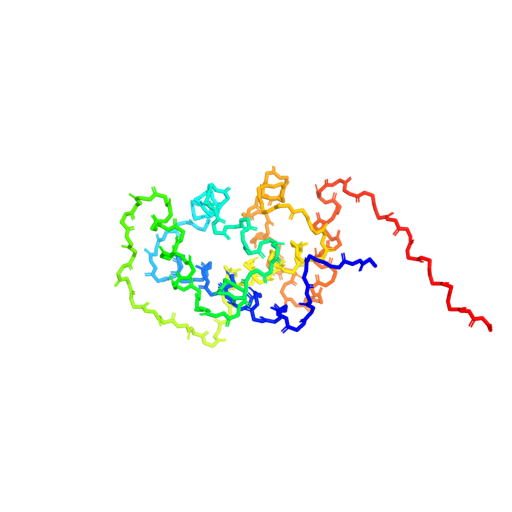0 1.00 96.44 88 SER A CA 1
ATOM 691 C C . SER A 1 88 ? -3.982 7.720 -9.351 1.00 96.44 88 SER A C 1
ATOM 693 O O . SER A 1 88 ? -3.912 7.880 -8.121 1.00 96.44 88 SER A O 1
ATOM 695 N N . PRO A 1 89 ? -5.010 7.050 -9.906 1.00 98.06 89 PRO A N 1
ATOM 696 C CA . PRO A 1 89 ? -5.963 6.276 -9.113 1.00 98.06 89 PRO A CA 1
ATOM 697 C C . PRO A 1 89 ? -5.295 5.249 -8.196 1.00 98.06 89 PRO A C 1
ATOM 699 O O . PRO A 1 89 ? -5.715 5.086 -7.048 1.00 98.06 89 PRO A O 1
ATOM 702 N N . GLU A 1 90 ? -4.226 4.609 -8.666 1.00 98.44 90 GLU A N 1
ATOM 703 C CA . GLU A 1 90 ? -3.455 3.612 -7.927 1.00 98.44 90 GLU A CA 1
ATOM 704 C C . GLU A 1 90 ? -2.678 4.243 -6.775 1.00 98.44 90 GLU A C 1
ATOM 706 O O . GLU A 1 90 ? -2.753 3.740 -5.648 1.00 98.44 90 GLU A O 1
ATOM 711 N N . TYR A 1 91 ? -2.042 5.398 -7.012 1.00 98.44 91 TYR A N 1
ATOM 712 C CA . TYR A 1 91 ? -1.437 6.189 -5.942 1.00 98.44 91 TYR A CA 1
ATOM 713 C C . TYR A 1 91 ? -2.461 6.497 -4.852 1.00 98.44 91 TYR A C 1
ATOM 715 O O . TYR A 1 91 ? -2.224 6.251 -3.667 1.00 98.44 91 TYR A O 1
ATOM 723 N N . TRP A 1 92 ? -3.625 7.019 -5.241 1.00 98.31 92 TRP A N 1
ATOM 724 C CA . TRP A 1 92 ? -4.661 7.383 -4.282 1.00 98.31 92 TRP A CA 1
ATOM 725 C C . TRP A 1 92 ? -5.181 6.164 -3.511 1.00 98.31 92 TRP A C 1
ATOM 727 O O . TRP A 1 92 ? -5.386 6.255 -2.300 1.00 98.31 92 TRP A O 1
ATOM 737 N N . ALA A 1 93 ? -5.344 5.013 -4.168 1.00 98.62 93 ALA A N 1
ATOM 738 C CA . ALA A 1 93 ? -5.784 3.787 -3.511 1.00 98.62 93 ALA A CA 1
ATOM 739 C C . ALA A 1 93 ? -4.779 3.313 -2.447 1.00 98.62 93 ALA A C 1
ATOM 741 O O . ALA A 1 93 ? -5.190 2.994 -1.328 1.00 98.62 93 ALA A O 1
ATOM 742 N N . GLY A 1 94 ? -3.476 3.330 -2.750 1.00 98.69 94 GLY A N 1
ATOM 743 C CA . GLY A 1 94 ? -2.425 3.017 -1.775 1.00 98.69 94 GLY A CA 1
ATOM 744 C C . GLY A 1 94 ? -2.389 4.024 -0.620 1.00 98.69 94 GLY A C 1
ATOM 745 O O . GLY A 1 94 ? -2.352 3.640 0.552 1.00 98.69 94 GLY A O 1
ATOM 746 N N . TRP A 1 95 ? -2.514 5.313 -0.937 1.00 98.62 95 TRP A N 1
ATOM 747 C CA . TRP A 1 95 ? -2.542 6.412 0.031 1.00 98.62 95 TRP A CA 1
ATOM 748 C C . TRP A 1 95 ? -3.730 6.300 1.008 1.00 98.62 95 TRP A C 1
ATOM 750 O O . TRP A 1 95 ? -3.566 6.449 2.224 1.00 98.62 95 TRP A O 1
ATOM 760 N N . VAL A 1 96 ? -4.929 5.971 0.511 1.00 98.56 96 VAL A N 1
ATOM 761 C CA . VAL A 1 96 ? -6.130 5.715 1.330 1.00 98.56 96 VAL A CA 1
ATOM 762 C C . VAL A 1 96 ? -5.978 4.443 2.160 1.00 98.56 96 VAL A C 1
ATOM 764 O O . VAL A 1 96 ? -6.352 4.428 3.336 1.00 98.56 96 VAL A O 1
ATOM 767 N N . LEU A 1 97 ? -5.434 3.373 1.576 1.00 98.75 97 LEU A N 1
ATOM 768 C CA . LEU A 1 97 ? -5.268 2.093 2.259 1.00 98.75 97 LEU A CA 1
ATOM 769 C C . LEU A 1 97 ? -4.322 2.213 3.463 1.00 98.75 97 LEU A C 1
ATOM 771 O O . LEU A 1 97 ? -4.648 1.705 4.538 1.00 98.75 97 LEU A O 1
ATOM 775 N N . ALA A 1 98 ? -3.206 2.932 3.317 1.00 98.75 98 ALA A N 1
ATOM 776 C CA . ALA A 1 98 ? -2.280 3.220 4.414 1.00 98.75 98 ALA A CA 1
ATOM 777 C C . ALA A 1 98 ? -2.970 3.992 5.548 1.00 98.75 98 ALA A C 1
ATOM 779 O O . ALA A 1 98 ? -2.875 3.602 6.713 1.00 98.75 98 ALA A O 1
ATOM 780 N N . TYR A 1 99 ? -3.737 5.037 5.216 1.00 98.62 99 TYR A N 1
ATOM 781 C CA . TYR A 1 99 ? -4.512 5.784 6.211 1.00 98.62 99 TYR A CA 1
ATOM 782 C C . TYR A 1 99 ? -5.515 4.905 6.946 1.00 98.62 99 TYR A C 1
ATOM 784 O O . TYR A 1 99 ? -5.645 4.973 8.168 1.00 98.62 99 TYR A O 1
ATOM 792 N N . PHE A 1 100 ? -6.251 4.083 6.201 1.00 98.25 100 PHE A N 1
ATOM 793 C CA . PHE A 1 100 ? -7.287 3.239 6.769 1.00 98.25 100 PHE A CA 1
ATOM 794 C C . PHE A 1 100 ? -6.699 2.171 7.697 1.00 98.25 100 PHE A C 1
ATOM 796 O O . PHE A 1 100 ? -7.220 1.957 8.797 1.00 98.25 100 PHE A O 1
ATOM 803 N N . GLN A 1 101 ? -5.581 1.559 7.300 1.00 98.38 101 GLN A N 1
ATOM 804 C CA . GLN A 1 101 ? -4.803 0.653 8.142 1.00 98.38 101 GLN A CA 1
ATOM 805 C C . GLN A 1 101 ? -4.351 1.362 9.424 1.00 98.38 101 GLN A C 1
ATOM 807 O O . GLN A 1 101 ? -4.641 0.885 10.521 1.00 98.38 101 GLN A O 1
ATOM 812 N N . TRP A 1 102 ? -3.746 2.543 9.308 1.00 98.38 102 TRP A N 1
ATOM 813 C CA . TRP A 1 102 ? -3.276 3.321 10.451 1.00 98.38 102 TRP A CA 1
ATOM 814 C C . TRP A 1 102 ? -4.410 3.737 11.408 1.00 98.38 102 TRP A C 1
ATOM 816 O O . TRP A 1 102 ? -4.272 3.623 12.633 1.00 98.38 102 TRP A O 1
ATOM 826 N N . LYS A 1 103 ? -5.560 4.170 10.864 1.00 97.12 103 LYS A N 1
ATOM 827 C CA . LYS A 1 103 ? -6.760 4.576 11.620 1.00 97.12 103 LYS A CA 1
ATOM 828 C C . LYS A 1 103 ? -7.364 3.403 12.392 1.00 97.12 103 LYS A C 1
ATOM 830 O O . LYS A 1 103 ? -7.735 3.573 13.551 1.00 97.12 103 LYS A O 1
ATOM 835 N N . THR A 1 104 ? -7.489 2.239 11.755 1.00 95.69 104 THR A N 1
ATOM 836 C CA . THR A 1 104 ? -8.272 1.105 12.285 1.00 95.69 104 THR A CA 1
ATOM 837 C C . THR A 1 104 ? -7.443 0.028 12.968 1.00 95.69 104 THR A C 1
ATOM 839 O O . THR A 1 104 ? -7.983 -0.739 13.762 1.00 95.69 104 THR A O 1
ATOM 842 N N . ARG A 1 105 ? -6.140 -0.037 12.673 1.00 96.38 105 ARG A N 1
ATOM 843 C CA . ARG A 1 105 ? -5.206 -1.085 13.111 1.00 96.38 105 ARG A CA 1
ATOM 844 C C . ARG A 1 105 ? -5.546 -2.489 12.619 1.00 96.38 105 ARG A C 1
ATOM 846 O O . ARG A 1 105 ? -4.949 -3.456 13.091 1.00 96.38 105 ARG A O 1
ATOM 853 N N . PHE A 1 106 ? -6.489 -2.628 11.690 1.00 97.00 106 PHE A N 1
ATOM 854 C CA . PHE A 1 106 ? -6.669 -3.896 10.996 1.00 97.00 106 PHE A CA 1
ATOM 855 C C . PHE A 1 106 ? -5.432 -4.193 10.152 1.00 97.00 106 PHE A C 1
ATOM 857 O O . PHE A 1 106 ? -4.792 -3.274 9.649 1.00 97.00 106 PHE A O 1
ATOM 864 N N . SER A 1 107 ? -5.091 -5.470 9.994 1.00 98.31 107 SER A N 1
ATOM 865 C CA . SER A 1 107 ? -4.032 -5.851 9.061 1.00 98.31 107 SER A CA 1
ATOM 866 C C . SER A 1 107 ? -4.465 -5.584 7.621 1.00 98.31 107 SER A C 1
ATOM 868 O O . SER A 1 107 ? -5.661 -5.660 7.312 1.00 98.31 107 SER A O 1
ATOM 870 N N . PHE A 1 108 ? -3.510 -5.349 6.719 1.00 98.62 108 PHE A N 1
ATOM 871 C CA . PHE A 1 108 ? -3.786 -5.190 5.289 1.00 98.62 108 PHE A CA 1
ATOM 872 C C . PHE A 1 108 ? -4.557 -6.391 4.747 1.00 98.62 108 PHE A C 1
ATOM 874 O O . PHE A 1 108 ? -5.551 -6.217 4.049 1.00 98.62 108 PHE A O 1
ATOM 881 N N . ARG A 1 109 ? -4.194 -7.606 5.180 1.00 98.38 109 ARG A N 1
ATOM 882 C CA . ARG A 1 109 ? -4.931 -8.835 4.857 1.00 98.38 109 ARG A CA 1
ATOM 883 C C . ARG A 1 109 ? -6.400 -8.761 5.275 1.00 98.38 109 ARG A C 1
ATOM 885 O O . ARG A 1 109 ? -7.268 -9.132 4.495 1.00 98.38 10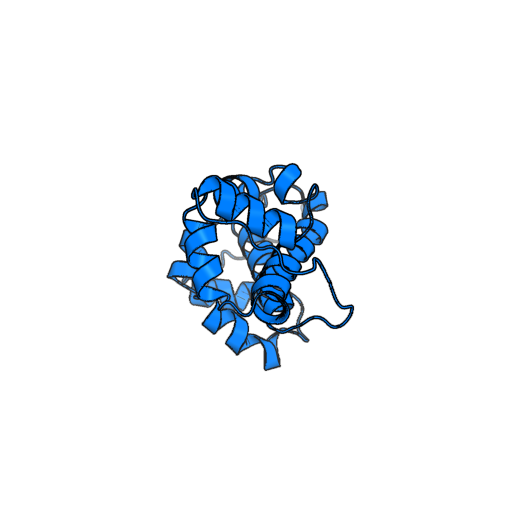9 ARG A O 1
ATOM 892 N N . THR A 1 110 ? -6.686 -8.301 6.493 1.00 97.94 110 THR A N 1
ATOM 893 C CA . THR A 1 110 ? -8.066 -8.203 7.001 1.00 97.94 110 THR A CA 1
ATOM 894 C C . THR A 1 110 ? -8.872 -7.166 6.223 1.00 97.94 110 THR A C 1
ATOM 896 O O . THR A 1 110 ? -10.045 -7.399 5.933 1.00 97.94 110 THR A O 1
ATOM 899 N N . ILE A 1 111 ? -8.244 -6.039 5.880 1.00 98.31 111 ILE A N 1
ATOM 900 C CA . ILE A 1 111 ? -8.863 -4.972 5.089 1.00 98.31 111 ILE A CA 1
ATOM 901 C C . ILE A 1 111 ? -9.163 -5.484 3.681 1.00 98.31 111 ILE A C 1
ATOM 903 O O . ILE A 1 111 ? -10.323 -5.511 3.283 1.00 98.31 111 ILE A O 1
ATOM 907 N N . LEU A 1 112 ? -8.149 -5.971 2.965 1.00 98.25 112 LEU A N 1
ATOM 908 C CA . LEU A 1 112 ? -8.245 -6.357 1.556 1.00 98.25 112 LEU A CA 1
ATOM 909 C C . LEU A 1 112 ? -9.109 -7.604 1.316 1.00 98.25 112 LEU A C 1
ATOM 911 O O . LEU A 1 112 ? -9.697 -7.743 0.250 1.00 98.25 112 LEU A O 1
ATOM 915 N N . GLN A 1 113 ? -9.284 -8.473 2.319 1.00 96.88 113 GLN A N 1
ATOM 916 C CA . GLN A 1 113 ? -10.253 -9.576 2.249 1.00 96.88 113 GLN A CA 1
ATOM 917 C C . GLN A 1 113 ? -11.718 -9.114 2.245 1.00 96.88 113 GLN A C 1
ATOM 919 O O . GLN A 1 113 ? -12.577 -9.819 1.719 1.00 96.88 113 GLN A O 1
ATOM 924 N N . ARG A 1 114 ? -12.032 -7.972 2.868 1.00 97.00 114 ARG A N 1
ATOM 925 C CA . ARG A 1 114 ? -13.405 -7.433 2.947 1.00 97.00 114 ARG A CA 1
ATOM 926 C C . ARG A 1 114 ? -13.637 -6.289 1.964 1.00 97.00 114 ARG A C 1
ATOM 928 O O . ARG A 1 114 ? -14.752 -6.102 1.478 1.00 97.00 114 ARG A O 1
ATOM 935 N N . VAL A 1 115 ? -12.587 -5.527 1.688 1.00 97.25 115 VAL A N 1
ATOM 936 C CA . VAL A 1 115 ? -12.556 -4.390 0.776 1.00 97.25 115 VAL A CA 1
ATOM 937 C C . VAL A 1 115 ? -11.389 -4.592 -0.194 1.00 97.25 115 VAL A C 1
ATOM 939 O O . VAL A 1 115 ? -10.301 -4.079 0.060 1.00 97.25 115 VAL A O 1
ATOM 942 N N . PRO A 1 116 ? -11.594 -5.352 -1.285 1.00 97.75 116 PRO A N 1
ATOM 943 C CA . PRO A 1 116 ? -10.572 -5.552 -2.311 1.00 97.75 116 PRO A CA 1
ATOM 944 C C . PRO A 1 116 ? -10.095 -4.223 -2.906 1.00 97.75 116 PRO A C 1
ATOM 946 O O . PRO A 1 116 ? -10.854 -3.247 -2.937 1.00 97.75 116 PRO A O 1
ATOM 949 N N . VAL A 1 117 ? -8.852 -4.173 -3.389 1.00 98.50 117 VAL A N 1
ATOM 950 C CA . VAL A 1 117 ? -8.245 -2.928 -3.889 1.00 98.50 117 VAL A CA 1
ATOM 951 C C . VAL A 1 117 ? -8.995 -2.360 -5.093 1.00 98.50 117 VAL A C 1
ATOM 953 O O . VAL A 1 117 ? -9.136 -1.151 -5.214 1.00 98.50 117 VAL A O 1
ATOM 956 N N . GLU A 1 118 ? -9.596 -3.211 -5.916 1.00 98.38 118 GLU A N 1
ATOM 957 C CA . GLU A 1 118 ? -10.439 -2.844 -7.053 1.00 98.38 118 GLU A CA 1
ATOM 958 C C . GLU A 1 118 ? -11.680 -2.073 -6.599 1.00 98.38 118 GLU A C 1
ATOM 960 O O . GLU A 1 118 ? -12.134 -1.143 -7.266 1.00 98.38 118 GLU A O 1
ATOM 965 N N . LYS A 1 119 ? -12.218 -2.417 -5.423 1.00 97.94 119 LYS A N 1
ATOM 966 C CA . LYS A 1 119 ? -13.337 -1.692 -4.817 1.00 97.94 119 LYS A CA 1
ATOM 967 C C . LYS A 1 119 ? -12.898 -0.321 -4.301 1.00 97.94 119 LYS A C 1
ATOM 969 O O . LYS A 1 119 ? -13.677 0.627 -4.384 1.00 97.94 119 LYS A O 1
ATOM 974 N N . ILE A 1 120 ? -11.669 -0.215 -3.788 1.00 98.19 120 ILE A N 1
ATOM 975 C CA . ILE A 1 120 ? -11.067 1.073 -3.418 1.00 98.19 120 ILE A CA 1
ATOM 976 C C . ILE A 1 120 ? -10.885 1.909 -4.686 1.00 98.19 120 ILE A C 1
ATOM 978 O O . ILE A 1 120 ? -11.447 2.992 -4.756 1.00 98.19 120 ILE A O 1
ATOM 982 N N . LEU A 1 121 ? -10.219 1.385 -5.718 1.00 98.19 121 LEU A N 1
ATOM 983 C CA . LEU A 1 121 ? -10.022 2.046 -7.015 1.00 98.19 121 LEU A CA 1
ATOM 984 C C . LEU A 1 121 ? -11.340 2.519 -7.642 1.00 98.19 121 LEU A C 1
ATOM 986 O O . LEU A 1 121 ? -11.432 3.654 -8.103 1.00 98.19 121 LEU A O 1
ATOM 990 N N . GLY A 1 122 ? -12.396 1.704 -7.582 1.00 97.69 122 GLY A N 1
ATOM 991 C CA . GLY A 1 122 ? -13.728 2.073 -8.069 1.00 97.69 122 GLY A CA 1
ATOM 992 C C . GLY A 1 122 ? -14.361 3.270 -7.348 1.00 97.69 122 GLY A C 1
ATOM 993 O O . GLY A 1 122 ? -15.261 3.905 -7.895 1.00 97.69 122 GLY A O 1
ATOM 994 N N . LEU A 1 123 ? -13.889 3.612 -6.145 1.00 96.88 123 LEU A N 1
ATOM 995 C CA . LEU A 1 123 ? -14.321 4.796 -5.402 1.00 96.88 123 LEU A CA 1
ATOM 996 C C . LEU A 1 123 ? -13.581 6.070 -5.839 1.00 96.88 123 LEU A C 1
ATOM 998 O O . LEU A 1 123 ? -14.068 7.162 -5.543 1.00 96.88 123 LEU A O 1
ATOM 1002 N N . TYR A 1 124 ? -12.461 5.963 -6.567 1.00 97.44 124 TYR A N 1
ATOM 1003 C CA . TYR A 1 124 ? -11.633 7.105 -6.971 1.00 97.44 124 TYR A CA 1
ATOM 1004 C C . TYR A 1 124 ? -12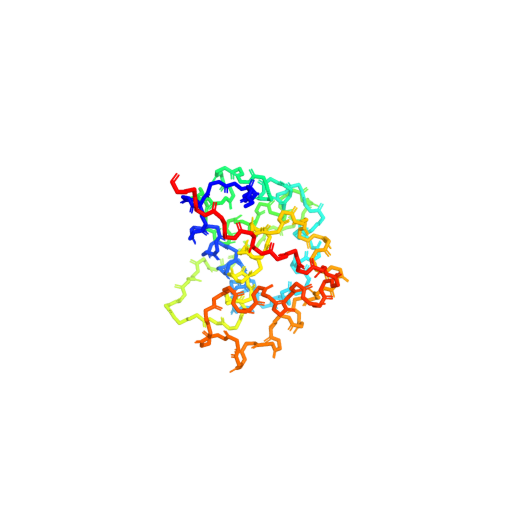.439 8.259 -7.590 1.00 97.44 124 TYR A C 1
ATOM 1006 O O . TYR A 1 124 ? -12.315 9.366 -7.063 1.00 97.44 124 TYR A O 1
ATOM 1014 N N . PRO A 1 125 ? -13.338 8.059 -8.585 1.00 96.38 125 PRO A N 1
ATOM 1015 C CA . PRO A 1 125 ? -14.028 9.165 -9.263 1.00 96.38 125 PRO A CA 1
ATOM 1016 C C . PRO A 1 125 ? -14.795 10.106 -8.329 1.00 96.38 125 PRO A C 1
ATOM 1018 O O . PRO A 1 125 ? -14.904 11.291 -8.610 1.00 96.38 125 PRO A O 1
ATOM 1021 N N . THR A 1 126 ? -15.303 9.590 -7.209 1.00 95.06 126 THR A N 1
ATOM 1022 C CA . THR A 1 126 ? -16.029 10.380 -6.203 1.00 95.06 126 THR A CA 1
ATOM 1023 C C . THR A 1 126 ? -15.228 10.619 -4.928 1.00 95.06 126 THR A C 1
ATOM 1025 O O . THR A 1 126 ? -15.553 11.513 -4.155 1.00 95.06 126 THR A O 1
ATOM 1028 N N . GLY A 1 127 ? -14.231 9.781 -4.647 1.00 93.56 127 GLY A N 1
ATOM 1029 C CA . GLY A 1 127 ? -13.514 9.745 -3.375 1.00 93.56 127 GLY A CA 1
ATOM 1030 C C . GLY A 1 127 ? -12.282 10.641 -3.332 1.00 93.56 127 GLY A C 1
ATOM 1031 O O . GLY A 1 127 ? -11.948 11.134 -2.258 1.00 93.56 127 GLY A O 1
ATOM 1032 N N . HIS A 1 128 ? -11.616 10.875 -4.466 1.00 93.81 128 HIS A N 1
ATOM 1033 C CA . HIS A 1 128 ? -10.341 11.605 -4.496 1.00 93.81 128 HIS A CA 1
ATOM 1034 C C . HIS A 1 128 ? -10.464 13.107 -4.195 1.00 93.81 128 HIS A C 1
ATOM 1036 O O . HIS A 1 128 ? -9.496 13.720 -3.755 1.00 93.81 128 HIS A O 1
ATOM 1042 N N . GLU A 1 129 ? -11.659 13.680 -4.353 1.00 92.06 129 GLU A N 1
ATOM 1043 C CA . GLU A 1 129 ? -11.965 15.073 -3.995 1.00 92.06 129 GLU A CA 1
ATOM 1044 C C . GLU A 1 129 ? -12.384 15.237 -2.521 1.00 92.06 129 GLU A C 1
ATOM 1046 O O . GLU A 1 129 ? -12.544 16.354 -2.027 1.00 92.06 129 GLU A O 1
ATOM 1051 N N . GLN A 1 130 ? -12.594 14.131 -1.801 1.00 93.88 130 GLN A N 1
ATOM 1052 C CA . GLN A 1 130 ? -13.069 14.146 -0.421 1.00 93.88 130 GLN A CA 1
ATOM 1053 C C . GLN A 1 130 ? -11.917 14.102 0.583 1.00 93.88 130 GLN A C 1
ATOM 1055 O O . GLN A 1 130 ? -10.825 13.600 0.317 1.00 93.88 130 GLN A O 1
ATOM 1060 N N . ALA A 1 131 ? -12.195 14.550 1.808 1.00 95.38 131 ALA A N 1
ATOM 1061 C CA . ALA A 1 131 ? -11.296 14.300 2.923 1.00 95.38 131 ALA A CA 1
ATOM 1062 C C . ALA A 1 131 ? -11.150 12.787 3.159 1.00 95.38 131 ALA A C 1
ATOM 1064 O O . ALA A 1 131 ? -12.140 12.054 3.209 1.00 95.38 131 ALA A O 1
ATOM 1065 N N . VAL A 1 132 ? -9.920 12.330 3.409 1.00 96.00 132 VAL A N 1
ATOM 1066 C CA . VAL A 1 132 ? -9.610 10.907 3.641 1.00 96.00 132 VAL A CA 1
ATOM 1067 C C . VAL A 1 132 ? -10.422 10.277 4.772 1.00 96.00 132 VAL A C 1
ATOM 1069 O O . VAL A 1 132 ? -10.728 9.090 4.734 1.00 96.00 132 VAL A O 1
ATOM 1072 N N . ARG A 1 133 ? -10.827 11.076 5.766 1.00 95.75 133 ARG A N 1
ATOM 1073 C CA . ARG A 1 133 ? -11.695 10.636 6.866 1.00 95.75 133 ARG A CA 1
ATOM 1074 C C . ARG A 1 133 ? -13.044 10.130 6.357 1.00 95.75 133 ARG A C 1
ATOM 1076 O O . ARG A 1 133 ? -13.451 9.053 6.774 1.00 95.75 133 ARG A O 1
ATOM 1083 N N . ASN A 1 134 ? -13.658 10.843 5.413 1.00 96.44 134 ASN A N 1
ATOM 1084 C CA . ASN A 1 134 ? -14.945 10.470 4.821 1.00 96.44 134 ASN A CA 1
ATOM 1085 C C . ASN A 1 134 ? -14.811 9.158 4.040 1.00 96.44 134 ASN A C 1
ATOM 1087 O O . ASN A 1 134 ? -15.626 8.250 4.181 1.00 96.44 134 ASN A O 1
ATOM 1091 N N . VAL A 1 135 ? -13.726 9.021 3.270 1.00 97.06 135 VAL A N 1
ATOM 1092 C CA . VAL A 1 135 ? -13.402 7.776 2.557 1.00 97.06 135 VAL A CA 1
ATOM 1093 C C . VAL A 1 135 ? -13.191 6.625 3.548 1.00 97.06 135 VAL A C 1
ATOM 1095 O O . VAL A 1 135 ? -13.722 5.533 3.362 1.00 97.06 135 VAL A O 1
ATOM 1098 N N . ALA A 1 136 ? -12.480 6.865 4.649 1.00 96.25 136 ALA A N 1
ATOM 1099 C CA . ALA A 1 136 ? -12.274 5.870 5.695 1.00 96.25 136 ALA A CA 1
ATOM 1100 C C . ALA A 1 136 ? -13.578 5.446 6.395 1.00 96.25 136 ALA A C 1
ATOM 1102 O O . ALA A 1 136 ? -13.677 4.311 6.864 1.00 96.25 136 ALA A O 1
ATOM 1103 N N . ASP A 1 137 ? -14.579 6.318 6.478 1.00 95.69 137 ASP A N 1
ATOM 1104 C CA . ASP A 1 137 ? -15.884 5.966 7.040 1.00 95.69 137 ASP A CA 1
ATOM 1105 C C . ASP A 1 137 ? -16.666 5.052 6.084 1.00 95.69 137 ASP A C 1
ATOM 1107 O O . ASP A 1 137 ? -17.178 4.023 6.526 1.00 95.69 137 ASP A O 1
ATOM 1111 N N . ILE A 1 138 ? -16.618 5.313 4.771 1.00 96.50 138 ILE A N 1
ATOM 1112 C CA . ILE A 1 138 ? -17.151 4.404 3.734 1.00 96.50 138 ILE A CA 1
ATOM 1113 C C . ILE A 1 138 ? -16.480 3.023 3.822 1.00 96.50 138 ILE A C 1
ATOM 1115 O O . ILE A 1 138 ? -17.149 1.986 3.829 1.00 96.50 138 ILE A O 1
ATOM 1119 N N . LEU A 1 139 ? -15.148 2.985 3.939 1.00 96.75 139 LEU A N 1
ATOM 1120 C CA . LEU A 1 139 ? -14.404 1.732 4.103 1.00 96.75 139 LEU A CA 1
ATOM 1121 C C . LEU A 1 139 ? -14.803 1.006 5.398 1.00 96.75 139 LEU A C 1
ATOM 1123 O O . LEU A 1 139 ? -14.934 -0.217 5.398 1.00 96.75 139 LEU A O 1
ATOM 1127 N N . SER A 1 140 ? -15.053 1.737 6.489 1.00 96.19 140 SER A N 1
ATOM 1128 C CA . SER A 1 140 ? -15.518 1.160 7.760 1.00 96.19 140 SER A CA 1
ATOM 1129 C C . SER A 1 140 ? -16.895 0.503 7.630 1.00 96.19 140 SER A C 1
ATOM 1131 O O . SER A 1 140 ? -17.103 -0.591 8.163 1.00 96.19 140 SER A O 1
ATOM 1133 N N . GLU A 1 141 ? -17.812 1.122 6.883 1.00 95.25 141 GLU A N 1
ATOM 1134 C CA . GLU A 1 141 ? -19.124 0.545 6.575 1.00 95.25 141 GLU A CA 1
ATOM 1135 C C . GLU A 1 141 ? -18.989 -0.757 5.780 1.00 95.25 141 GLU A C 1
ATOM 1137 O O . GLU A 1 141 ? -19.595 -1.769 6.136 1.00 95.25 141 GLU A O 1
ATOM 1142 N N . TRP A 1 142 ? -18.134 -0.777 4.753 1.00 94.88 142 TRP A N 1
ATOM 1143 C CA . TRP A 1 142 ? -17.867 -1.991 3.975 1.00 94.88 142 TRP A CA 1
ATOM 1144 C C . TRP A 1 142 ? -17.197 -3.094 4.790 1.00 94.88 142 TRP A C 1
ATOM 1146 O O . TRP A 1 142 ? -17.476 -4.273 4.578 1.00 94.88 142 TRP A O 1
ATOM 1156 N N . MET A 1 143 ? -16.353 -2.723 5.752 1.00 93.88 143 MET A N 1
ATOM 1157 C CA . MET A 1 143 ? -15.761 -3.659 6.705 1.00 93.88 143 MET A CA 1
ATOM 1158 C C . MET A 1 143 ? -16.800 -4.278 7.650 1.00 93.88 143 MET A C 1
ATOM 1160 O O . MET A 1 143 ? -16.475 -5.250 8.338 1.00 93.88 143 MET A O 1
ATOM 1164 N N . GLY A 1 144 ? -18.019 -3.732 7.730 1.00 86.94 144 GLY A N 1
ATOM 1165 C CA . GLY A 1 144 ? -19.011 -4.093 8.742 1.00 86.94 144 GLY A CA 1
ATOM 1166 C C . GLY A 1 144 ? -18.589 -3.676 10.155 1.00 86.94 144 GLY A C 1
ATOM 1167 O O . GLY A 1 144 ? -19.071 -4.240 11.141 1.00 86.94 144 GLY A O 1
ATOM 1168 N N . ALA A 1 145 ? -17.654 -2.727 10.272 1.00 69.06 145 ALA A N 1
ATOM 1169 C CA . ALA A 1 145 ? -17.229 -2.186 11.552 1.00 69.06 145 ALA A CA 1
ATOM 1170 C C . ALA A 1 145 ? -18.313 -1.219 12.045 1.00 69.06 145 ALA A C 1
ATOM 1172 O O . ALA A 1 145 ? -18.586 -0.202 11.413 1.00 69.06 145 ALA A O 1
ATOM 1173 N N . ARG A 1 146 ? -18.966 -1.531 13.172 1.00 55.19 146 ARG A N 1
ATOM 1174 C CA . ARG A 1 146 ? -19.882 -0.573 13.807 1.00 55.19 146 ARG A CA 1
ATOM 1175 C C . ARG A 1 146 ? -19.073 0.650 14.232 1.00 55.19 146 ARG A C 1
ATOM 1177 O O . ARG A 1 146 ? -18.131 0.503 15.008 1.00 55.19 146 ARG A O 1
ATOM 1184 N N . GLN A 1 147 ? -19.464 1.833 13.767 1.00 49.09 147 GLN A N 1
ATOM 1185 C CA . GLN A 1 147 ? -18.975 3.092 14.322 1.00 49.09 147 GLN A CA 1
ATOM 1186 C C . GLN A 1 147 ? -19.313 3.102 15.823 1.00 49.09 147 GLN A C 1
ATOM 1188 O O . GLN A 1 147 ? -20.481 2.984 16.199 1.00 49.09 147 GLN A O 1
ATOM 1193 N N . GLN A 1 148 ? -18.306 3.170 16.699 1.00 42.66 148 GLN A N 1
ATOM 1194 C CA . GLN A 1 148 ? -18.564 3.587 18.077 1.00 42.66 148 GLN A CA 1
ATOM 1195 C C . GLN A 1 148 ? -18.719 5.110 18.066 1.00 42.66 148 GLN A C 1
ATOM 1197 O O . GLN A 1 148 ? -17.895 5.773 17.437 1.00 42.66 148 GLN A O 1
ATOM 1202 N N . PRO A 1 149 ? -19.744 5.671 18.729 1.00 39.81 149 PRO A N 1
ATOM 1203 C CA . PRO A 1 149 ? -19.898 7.115 18.804 1.00 39.81 149 PRO A CA 1
ATOM 1204 C C . PRO A 1 149 ? -18.668 7.727 19.485 1.00 39.81 149 PRO A C 1
ATOM 1206 O O . PRO A 1 149 ? -18.255 7.271 20.556 1.00 39.81 149 PRO A O 1
ATOM 1209 N N . GLU A 1 150 ? -18.085 8.748 18.856 1.00 41.88 150 GLU A N 1
ATOM 1210 C CA . GLU A 1 150 ? -17.096 9.618 19.488 1.00 41.88 150 GLU A CA 1
ATOM 1211 C C . GLU A 1 150 ? -17.752 10.259 20.714 1.00 41.88 150 GLU A C 1
ATOM 1213 O O . GLU A 1 150 ? -18.637 11.106 20.607 1.00 41.88 150 GLU A O 1
ATOM 1218 N N . ASN A 1 151 ? -17.363 9.811 21.909 1.00 39.19 151 ASN A N 1
ATOM 1219 C CA . ASN A 1 151 ? -17.703 10.517 23.135 1.00 39.19 151 ASN A CA 1
ATOM 1220 C C . ASN A 1 151 ? -16.815 11.757 23.221 1.00 39.19 151 ASN A C 1
ATOM 1222 O O . ASN A 1 151 ? -15.781 11.740 23.890 1.00 39.19 151 ASN A O 1
ATOM 1226 N N . ASP A 1 152 ? -17.257 12.830 22.573 1.00 47.59 152 ASP A N 1
ATOM 1227 C CA . ASP A 1 152 ? -16.840 14.185 22.901 1.00 47.59 152 ASP A CA 1
ATOM 1228 C C . ASP A 1 152 ? -17.374 14.509 24.302 1.00 47.59 152 ASP A C 1
ATOM 1230 O O . ASP A 1 152 ? -18.520 14.909 24.520 1.00 47.59 152 ASP A O 1
ATOM 1234 N N . LYS A 1 153 ? -16.543 14.228 25.302 1.00 43.16 153 LYS A N 1
ATOM 1235 C CA . LYS A 1 153 ? -16.671 14.799 26.639 1.00 43.16 153 LYS A CA 1
ATOM 1236 C C . LYS A 1 153 ? -15.343 15.436 26.986 1.00 43.16 153 LYS A C 1
ATOM 1238 O O . LYS A 1 153 ? -14.574 14.895 27.780 1.00 43.16 153 LYS A O 1
ATOM 1243 N N . GLU A 1 154 ? -15.100 16.598 26.389 1.00 44.66 154 GLU A N 1
ATOM 1244 C CA . GLU A 1 154 ? -14.235 17.574 27.028 1.00 44.66 154 GLU A CA 1
ATOM 1245 C C . GLU A 1 154 ? -14.821 17.920 28.399 1.00 44.66 154 GLU A C 1
ATOM 1247 O O . GLU A 1 154 ? -16.006 18.214 28.589 1.00 44.66 154 GLU A O 1
ATOM 1252 N N . VAL A 1 155 ? -13.941 17.737 29.367 1.00 43.97 155 VAL A N 1
ATOM 1253 C CA . VAL A 1 155 ? -14.116 17.923 30.793 1.00 43.97 155 VAL A CA 1
ATOM 1254 C C . VAL A 1 155 ? -14.321 19.417 31.060 1.00 43.97 155 VAL A C 1
ATOM 1256 O O . VAL A 1 155 ? -13.576 20.245 30.543 1.00 43.97 155 VAL A O 1
ATOM 1259 N N . LYS A 1 156 ? -15.354 19.738 31.848 1.00 39.03 156 LYS A N 1
ATOM 1260 C CA . LYS A 1 156 ? -15.541 21.061 32.461 1.00 39.03 156 LYS A CA 1
ATOM 1261 C C . LYS A 1 156 ? -14.441 21.371 33.466 1.00 39.03 156 LYS A C 1
ATOM 1263 O O . LYS A 1 156 ? -14.067 20.429 34.201 1.00 39.03 156 LYS A O 1
#